Protein AF-A0A534KAL9-F1 (afdb_monomer)

Mean predicted aligned error: 9.05 Å

Solvent-accessible surface area (backbone atoms only — not comparable to full-atom values): 4636 Å² total; per-residue (Å²): 110,70,50,35,54,52,9,49,50,30,28,51,51,13,51,50,51,49,55,50,43,72,71,71,56,80,57,100,61,42,66,61,52,47,52,52,18,54,51,27,33,52,54,7,54,51,31,36,52,51,38,53,51,54,56,60,46,73,73,65,76,72,58,71,72,62,49,56,52,51,50,52,51,49,50,52,52,49,48,46,52,60,73,72,76,106

pLDDT: mean 76.2, std 9.63, range [52.22, 90.31]

Nearest PDB structures (foldseek):
  5lbm-assembly1_D  TM=5.796E-01  e=8.881E+00  Escherichia coli O157:H7
  6tz4-assembly1_JB  TM=4.323E-01  e=9.915E+00  Homo sapiens

Structure (mmCIF, N/CA/C/O backbone):
data_AF-A0A534KAL9-F1
#
_entry.id   AF-A0A534KAL9-F1
#
loop_
_atom_site.group_PDB
_atom_site.id
_atom_site.type_symbol
_atom_site.label_atom_id
_atom_site.label_alt_id
_atom_site.label_comp_id
_atom_site.label_asym_id
_atom_site.label_entity_id
_atom_site.label_seq_id
_atom_site.pdbx_PDB_ins_code
_atom_site.Cartn_x
_atom_site.Cartn_y
_atom_site.Cartn_z
_atom_site.occupancy
_atom_site.B_iso_or_equiv
_atom_site.auth_seq_id
_atom_site.auth_comp_id
_atom_site.auth_asym_id
_atom_site.auth_atom_id
_atom_site.pdbx_PDB_model_num
ATOM 1 N N . MET A 1 1 ? -14.450 -2.704 2.825 1.00 67.31 1 MET A N 1
ATOM 2 C CA . MET A 1 1 ? -13.934 -3.605 1.769 1.00 67.31 1 MET A CA 1
ATOM 3 C C . MET A 1 1 ? -13.495 -2.846 0.519 1.00 67.31 1 MET A C 1
ATOM 5 O O . MET A 1 1 ? -12.361 -3.030 0.105 1.00 67.31 1 MET A O 1
ATOM 9 N N . THR A 1 2 ? -14.303 -1.931 -0.028 1.00 81.06 2 THR A N 1
ATOM 10 C CA . THR A 1 2 ? -13.978 -1.171 -1.257 1.00 81.06 2 THR A CA 1
ATOM 11 C C . THR A 1 2 ? -12.654 -0.393 -1.191 1.00 81.06 2 THR A C 1
ATOM 13 O O . THR A 1 2 ? -11.870 -0.450 -2.131 1.00 81.06 2 THR A O 1
ATOM 16 N N . LEU A 1 3 ? -12.355 0.260 -0.059 1.00 77.56 3 LEU A N 1
ATOM 17 C CA . LEU A 1 3 ? -11.092 0.993 0.150 1.00 77.56 3 LEU A CA 1
ATOM 18 C C . LEU A 1 3 ? -9.858 0.078 0.138 1.00 77.56 3 LEU A C 1
ATOM 20 O O . LEU A 1 3 ? -8.840 0.427 -0.448 1.00 77.56 3 LEU A O 1
ATOM 24 N N . LEU A 1 4 ? -9.968 -1.105 0.752 1.00 78.69 4 LEU A N 1
ATOM 25 C CA . LEU A 1 4 ? -8.890 -2.094 0.791 1.00 78.69 4 LEU A CA 1
ATOM 26 C C . LEU A 1 4 ? -8.586 -2.605 -0.622 1.00 78.69 4 LEU A C 1
ATOM 28 O O . LEU A 1 4 ? -7.435 -2.613 -1.040 1.00 78.69 4 LEU A O 1
ATOM 32 N N . VAL A 1 5 ? -9.626 -2.986 -1.371 1.00 86.25 5 VAL A N 1
ATOM 33 C CA . VAL A 1 5 ? -9.494 -3.486 -2.748 1.00 86.25 5 VAL A CA 1
ATOM 34 C C . VAL A 1 5 ? -8.878 -2.421 -3.655 1.00 86.25 5 VAL A C 1
ATOM 36 O O . VAL A 1 5 ? -7.951 -2.720 -4.403 1.00 86.25 5 VAL A O 1
ATOM 39 N N . PHE A 1 6 ? -9.332 -1.170 -3.546 1.00 86.38 6 PHE A N 1
ATOM 40 C CA . PHE A 1 6 ? -8.759 -0.053 -4.296 1.00 86.38 6 PHE A CA 1
ATOM 41 C C . PHE A 1 6 ? -7.279 0.176 -3.954 1.00 86.38 6 PHE A C 1
ATOM 43 O O . PHE A 1 6 ? -6.445 0.282 -4.854 1.00 86.38 6 PHE A O 1
ATOM 50 N N . GLY A 1 7 ? -6.936 0.189 -2.662 1.00 82.56 7 GLY A N 1
ATOM 51 C CA . GLY A 1 7 ? -5.556 0.357 -2.213 1.00 82.56 7 GLY A CA 1
ATOM 52 C C . GLY A 1 7 ? -4.631 -0.753 -2.717 1.00 82.56 7 GLY A C 1
ATOM 53 O O . GLY A 1 7 ? -3.548 -0.472 -3.229 1.00 82.56 7 GLY A O 1
ATOM 54 N N . LEU A 1 8 ? -5.086 -2.007 -2.651 1.00 86.94 8 LEU A N 1
ATOM 55 C CA . LEU A 1 8 ? -4.341 -3.170 -3.138 1.00 86.94 8 LEU A CA 1
ATOM 56 C C . LEU A 1 8 ? -4.148 -3.147 -4.658 1.00 86.94 8 LEU A C 1
ATOM 58 O O . LEU A 1 8 ? -3.046 -3.418 -5.129 1.00 86.94 8 LEU A O 1
ATOM 62 N N . LEU A 1 9 ? -5.180 -2.785 -5.426 1.00 90.31 9 LEU A N 1
ATOM 63 C CA . LEU A 1 9 ? -5.080 -2.660 -6.884 1.00 90.31 9 LEU A CA 1
ATOM 64 C C . LEU A 1 9 ? -4.101 -1.554 -7.291 1.00 90.31 9 LEU A C 1
ATOM 66 O O . LEU A 1 9 ? -3.281 -1.762 -8.186 1.00 90.31 9 LEU A O 1
ATOM 70 N N . SER A 1 10 ? -4.146 -0.404 -6.617 1.00 88.19 10 SER A N 1
ATOM 71 C CA . SER A 1 10 ? -3.213 0.702 -6.860 1.00 88.19 10 SER A CA 1
ATOM 72 C C . SER A 1 10 ? -1.765 0.291 -6.566 1.00 88.19 10 SER A C 1
ATOM 74 O O . SER A 1 10 ? -0.875 0.522 -7.386 1.00 88.19 10 SER A O 1
ATOM 76 N N . LEU A 1 11 ? -1.534 -0.391 -5.437 1.00 85.00 11 LEU A N 1
ATOM 77 C CA . LEU A 1 11 ? -0.223 -0.936 -5.070 1.00 85.00 11 LEU A CA 1
ATOM 78 C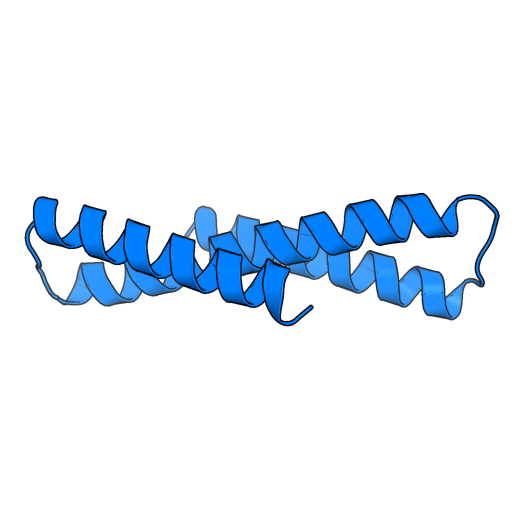 C . LEU A 1 11 ? 0.283 -1.944 -6.102 1.00 85.00 11 LEU A C 1
ATOM 80 O O . LEU A 1 11 ? 1.405 -1.808 -6.588 1.00 85.00 11 LEU A O 1
ATOM 84 N N . LEU A 1 12 ? -0.550 -2.923 -6.461 1.00 90.19 12 LEU A N 1
ATOM 85 C CA . LEU A 1 12 ? -0.198 -3.960 -7.425 1.00 90.19 12 LEU A CA 1
ATOM 86 C C . LEU A 1 12 ? 0.166 -3.349 -8.779 1.00 90.19 12 LEU A C 1
ATOM 88 O O . LEU A 1 12 ? 1.196 -3.693 -9.350 1.00 90.19 12 LEU A O 1
ATOM 92 N N . THR A 1 13 ? -0.638 -2.401 -9.259 1.00 90.19 13 THR A N 1
ATOM 93 C CA . THR A 1 13 ? -0.405 -1.732 -10.545 1.00 90.19 13 THR A CA 1
ATOM 94 C C . THR A 1 13 ? 0.921 -0.972 -10.544 1.00 90.19 13 THR A C 1
ATOM 96 O O . THR A 1 13 ? 1.703 -1.106 -11.484 1.00 90.19 13 THR A O 1
ATOM 99 N N . GLY A 1 14 ? 1.217 -0.214 -9.483 1.00 84.75 14 GLY A N 1
ATOM 100 C CA . GLY A 1 14 ? 2.480 0.517 -9.380 1.00 84.75 14 GLY A CA 1
ATOM 101 C C . GLY A 1 14 ? 3.703 -0.402 -9.259 1.00 84.75 14 GLY A C 1
ATOM 102 O O . GLY A 1 14 ? 4.716 -0.166 -9.915 1.00 84.75 14 GLY A O 1
ATOM 103 N N . VAL A 1 15 ? 3.613 -1.489 -8.486 1.00 87.25 15 VAL A N 1
ATOM 104 C CA . VAL A 1 15 ? 4.708 -2.471 -8.373 1.00 87.25 15 VAL A CA 1
ATOM 105 C C . VAL A 1 15 ? 4.960 -3.160 -9.714 1.00 87.25 15 VAL A C 1
ATOM 107 O O . VAL A 1 15 ? 6.099 -3.191 -10.177 1.00 87.25 15 VAL A O 1
ATOM 110 N N . VAL A 1 16 ? 3.906 -3.639 -10.380 1.00 89.06 16 VAL A N 1
ATOM 111 C CA . VAL A 1 16 ? 4.013 -4.286 -11.697 1.00 89.06 16 VAL A CA 1
ATOM 112 C C . VAL A 1 16 ? 4.602 -3.327 -12.735 1.00 89.06 16 VAL A C 1
ATOM 114 O O . VAL A 1 16 ? 5.472 -3.727 -13.506 1.00 89.06 16 VAL A O 1
ATOM 117 N N . ALA A 1 17 ? 4.204 -2.053 -12.740 1.00 85.69 17 ALA A N 1
ATOM 118 C CA . ALA A 1 17 ? 4.757 -1.055 -13.657 1.00 85.69 17 ALA A CA 1
ATOM 119 C C . ALA A 1 17 ? 6.282 -0.878 -13.496 1.00 85.69 17 ALA A C 1
ATOM 121 O O . ALA A 1 17 ? 7.005 -0.846 -14.489 1.00 85.69 17 ALA A O 1
ATOM 122 N N . ILE A 1 18 ? 6.801 -0.834 -12.264 1.00 86.19 18 ILE A N 1
ATOM 123 C CA . ILE A 1 18 ? 8.254 -0.738 -12.022 1.00 86.19 18 ILE A CA 1
ATOM 124 C C . ILE A 1 18 ? 8.963 -2.045 -12.396 1.00 86.19 18 ILE A C 1
ATOM 126 O O . ILE A 1 18 ? 10.016 -2.020 -13.035 1.00 86.19 18 ILE A O 1
ATOM 130 N N . SER A 1 19 ? 8.391 -3.196 -12.034 1.00 85.00 19 SER A N 1
ATOM 131 C CA . SER A 1 19 ? 8.982 -4.502 -12.345 1.00 85.00 19 SER A CA 1
ATOM 132 C C . SER A 1 19 ? 9.051 -4.769 -13.850 1.00 85.00 19 SER A C 1
ATOM 134 O O . SER A 1 19 ? 10.047 -5.295 -14.336 1.00 85.00 19 SER A O 1
ATOM 136 N N . THR A 1 20 ? 8.024 -4.377 -14.606 1.00 84.75 20 THR A N 1
ATOM 137 C CA . THR A 1 20 ? 8.002 -4.525 -16.071 1.00 84.75 20 THR A CA 1
ATOM 138 C C . THR A 1 20 ? 9.041 -3.635 -16.748 1.00 84.75 20 THR A C 1
ATOM 140 O O . THR A 1 20 ? 9.747 -4.107 -17.635 1.00 84.75 20 THR A O 1
ATOM 143 N N . LEU A 1 21 ? 9.215 -2.395 -16.283 1.00 84.75 21 LEU A N 1
ATOM 144 C CA . LEU A 1 21 ? 10.291 -1.501 -16.728 1.00 84.75 21 LEU A CA 1
ATOM 145 C C . LEU A 1 21 ? 11.688 -2.081 -16.498 1.00 84.75 21 LEU A C 1
ATOM 147 O O . LEU A 1 21 ? 12.549 -1.971 -17.370 1.00 84.75 21 LEU A O 1
ATOM 151 N N . ALA A 1 22 ? 11.911 -2.697 -15.335 1.00 79.69 22 ALA A N 1
ATOM 152 C CA . ALA A 1 22 ? 13.194 -3.306 -14.996 1.00 79.69 22 ALA A CA 1
ATOM 153 C C . ALA A 1 22 ? 13.568 -4.454 -15.952 1.00 79.69 22 ALA A C 1
ATOM 155 O O . ALA A 1 22 ? 14.749 -4.666 -16.216 1.00 79.69 22 ALA A O 1
ATOM 156 N N . VAL A 1 23 ? 12.572 -5.166 -16.492 1.00 82.00 23 VAL A N 1
ATOM 157 C CA . VAL A 1 23 ? 12.765 -6.294 -17.418 1.00 82.00 23 VAL A CA 1
ATOM 158 C C . VAL A 1 23 ? 12.802 -5.847 -18.883 1.00 82.00 23 VAL A C 1
ATOM 160 O O . VAL A 1 23 ? 13.602 -6.363 -19.657 1.00 82.00 23 VAL A O 1
ATOM 163 N N . ALA A 1 24 ? 11.955 -4.895 -19.279 1.00 81.00 24 ALA A N 1
ATOM 164 C CA . ALA A 1 24 ? 11.815 -4.465 -20.672 1.00 81.00 24 ALA A CA 1
ATOM 165 C C . ALA A 1 24 ? 12.956 -3.551 -21.163 1.00 81.00 24 ALA A C 1
ATOM 167 O O . ALA A 1 24 ? 13.111 -3.366 -22.369 1.00 81.00 24 ALA A O 1
ATOM 168 N N . GLY A 1 25 ? 13.759 -2.996 -20.248 1.00 66.00 25 GLY A N 1
ATOM 169 C CA . GLY A 1 25 ? 14.791 -2.011 -20.565 1.00 66.00 25 GLY A CA 1
ATOM 170 C C . GLY A 1 25 ? 14.208 -0.603 -20.740 1.00 66.00 25 GLY A C 1
ATOM 171 O O . GLY A 1 25 ? 13.145 -0.400 -21.327 1.00 66.00 25 GLY A O 1
ATOM 172 N N . GLY A 1 26 ? 14.893 0.398 -20.181 1.00 68.56 26 GLY A N 1
ATOM 173 C CA . GLY A 1 26 ? 14.403 1.778 -20.131 1.00 68.56 26 GLY A CA 1
ATOM 174 C C . GLY A 1 26 ? 14.504 2.507 -21.475 1.00 68.56 26 GLY A C 1
ATOM 175 O O . GLY A 1 26 ? 15.600 2.846 -21.911 1.00 68.56 26 GLY A O 1
ATOM 176 N N . GLY A 1 27 ? 13.360 2.794 -22.103 1.00 72.38 27 GLY A N 1
ATOM 177 C CA . GLY A 1 27 ? 13.236 3.737 -23.225 1.00 72.38 27 GLY A CA 1
ATOM 178 C C . GLY A 1 27 ? 12.862 5.157 -22.773 1.00 72.38 27 GLY A C 1
ATOM 179 O O . GLY A 1 27 ? 12.661 5.407 -21.587 1.00 72.38 27 GLY A O 1
ATOM 180 N N . GLY A 1 28 ? 12.696 6.095 -23.716 1.00 70.31 28 GLY A N 1
ATOM 181 C CA . GLY A 1 28 ? 12.454 7.525 -23.429 1.00 70.31 28 GLY A CA 1
ATOM 182 C C . GLY A 1 28 ? 11.226 7.860 -22.559 1.00 70.31 28 GLY A C 1
ATOM 183 O O . GLY A 1 28 ? 11.153 8.958 -22.019 1.00 70.31 28 GLY A O 1
ATOM 184 N N . GLY A 1 29 ? 10.288 6.922 -22.376 1.00 75.50 29 GLY A N 1
ATOM 185 C CA . GLY A 1 29 ? 9.134 7.049 -21.471 1.00 75.50 29 GLY A CA 1
ATOM 186 C C . GLY A 1 29 ? 9.323 6.434 -20.076 1.00 75.50 29 GLY A C 1
ATOM 187 O O . GLY A 1 29 ? 8.388 6.428 -19.282 1.00 75.50 29 GLY A O 1
ATOM 188 N 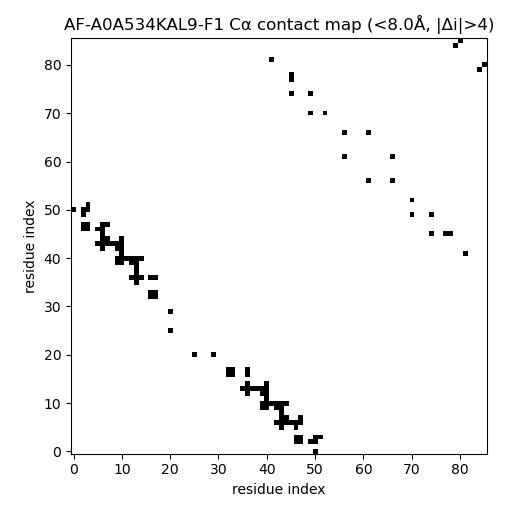N . ALA A 1 30 ? 10.498 5.891 -19.750 1.00 80.69 30 ALA A N 1
ATOM 189 C CA . ALA A 1 30 ? 10.715 5.184 -18.487 1.00 80.69 30 ALA A CA 1
ATOM 190 C C . ALA A 1 30 ? 10.507 6.080 -17.255 1.00 80.69 30 ALA A C 1
ATOM 192 O O . ALA A 1 30 ? 9.926 5.649 -16.263 1.00 80.69 30 ALA A O 1
ATOM 193 N N . THR A 1 31 ? 10.917 7.345 -17.324 1.00 82.38 31 THR A N 1
ATOM 194 C CA . THR A 1 31 ? 10.808 8.299 -16.211 1.00 82.38 31 THR A CA 1
ATOM 195 C C . THR A 1 31 ? 9.359 8.639 -15.859 1.00 82.38 31 THR A C 1
ATOM 197 O O . THR A 1 31 ? 9.019 8.696 -14.678 1.00 82.38 31 THR A O 1
ATOM 200 N N . SER A 1 32 ? 8.482 8.814 -16.851 1.00 83.62 32 SER A N 1
ATOM 201 C CA . SER A 1 32 ? 7.063 9.108 -16.615 1.00 83.62 32 SER A CA 1
ATOM 202 C C . SER A 1 32 ? 6.314 7.901 -16.053 1.00 83.62 32 SER A C 1
ATOM 204 O O . SER A 1 32 ? 5.480 8.062 -15.161 1.00 83.62 32 SER A O 1
ATOM 206 N N . ILE A 1 33 ? 6.652 6.690 -16.501 1.00 85.44 33 ILE A N 1
ATOM 207 C CA . ILE A 1 33 ? 6.083 5.452 -15.957 1.00 85.44 33 ILE A CA 1
ATOM 208 C C . ILE A 1 33 ? 6.545 5.246 -14.508 1.00 85.44 33 ILE A C 1
ATOM 210 O O . ILE A 1 33 ? 5.721 4.922 -13.655 1.00 85.44 33 ILE A O 1
ATOM 214 N N . ILE A 1 34 ? 7.823 5.498 -14.197 1.00 86.50 34 ILE A N 1
ATOM 215 C CA . ILE A 1 34 ? 8.336 5.436 -12.818 1.00 86.50 34 ILE A CA 1
ATOM 216 C C . ILE A 1 34 ? 7.590 6.433 -11.925 1.00 86.50 34 ILE A C 1
ATOM 218 O O . ILE A 1 34 ? 7.133 6.047 -10.853 1.00 86.50 34 ILE A O 1
ATOM 222 N N . MET A 1 35 ? 7.405 7.679 -12.371 1.00 87.19 35 MET A N 1
ATOM 223 C CA . MET A 1 35 ? 6.652 8.697 -11.626 1.00 87.19 35 MET A CA 1
ATOM 224 C C . MET A 1 35 ? 5.190 8.294 -11.385 1.00 87.19 35 MET A C 1
ATOM 226 O O . MET A 1 35 ? 4.676 8.428 -10.276 1.00 87.19 35 MET A O 1
ATOM 230 N N . ALA A 1 36 ? 4.502 7.769 -12.399 1.00 86.38 36 ALA A N 1
ATOM 231 C CA . ALA A 1 36 ? 3.128 7.300 -12.233 1.00 86.38 36 ALA A CA 1
ATOM 232 C C . ALA A 1 36 ? 3.053 6.110 -11.261 1.00 86.38 36 ALA A C 1
ATOM 234 O O . ALA A 1 36 ? 2.176 6.044 -10.398 1.00 86.38 36 ALA A O 1
ATOM 235 N N . ALA A 1 37 ? 4.004 5.183 -11.365 1.00 87.12 37 ALA A N 1
ATOM 236 C CA . ALA A 1 37 ? 4.064 3.999 -10.527 1.00 87.12 37 ALA A CA 1
ATOM 237 C C . ALA A 1 37 ? 4.385 4.320 -9.060 1.00 87.12 37 ALA A C 1
ATOM 239 O O . ALA A 1 37 ? 3.797 3.726 -8.153 1.00 87.12 37 ALA A O 1
ATOM 240 N N . THR A 1 38 ? 5.275 5.279 -8.796 1.00 86.19 38 THR A N 1
ATOM 241 C CA . THR A 1 38 ? 5.587 5.717 -7.429 1.00 86.19 38 THR A CA 1
ATOM 242 C C . THR A 1 38 ? 4.376 6.367 -6.762 1.00 86.19 38 THR A C 1
ATOM 244 O O . THR A 1 38 ? 4.098 6.045 -5.600 1.00 86.19 38 THR A O 1
ATOM 247 N N . VAL A 1 39 ? 3.620 7.184 -7.504 1.00 87.06 39 VAL A N 1
ATOM 248 C CA . VAL A 1 39 ? 2.346 7.774 -7.061 1.00 87.06 39 VAL A CA 1
ATOM 249 C C . VAL A 1 39 ? 1.310 6.689 -6.762 1.00 87.06 39 VAL A C 1
ATOM 251 O O . VAL A 1 39 ? 0.718 6.700 -5.684 1.00 87.06 39 VAL A O 1
ATOM 254 N N . LEU A 1 40 ? 1.136 5.709 -7.653 1.00 86.94 40 LEU A N 1
ATOM 255 C CA . LEU A 1 40 ? 0.211 4.585 -7.449 1.00 86.94 40 LEU A CA 1
ATOM 256 C C . LEU A 1 40 ? 0.553 3.755 -6.203 1.00 86.94 40 LEU A C 1
ATOM 258 O O . LEU A 1 40 ? -0.348 3.377 -5.451 1.00 86.94 40 LEU A O 1
ATOM 262 N N . ILE A 1 41 ? 1.840 3.515 -5.940 1.00 85.56 41 ILE A N 1
ATOM 263 C CA . ILE A 1 41 ? 2.298 2.840 -4.716 1.00 85.56 41 ILE A CA 1
ATOM 264 C C . ILE A 1 41 ? 1.960 3.677 -3.476 1.00 85.56 41 ILE A C 1
ATOM 266 O O . ILE A 1 41 ? 1.473 3.128 -2.489 1.00 85.56 41 ILE A O 1
ATOM 270 N N . GLY A 1 42 ? 2.176 4.996 -3.526 1.00 82.19 42 GLY A N 1
ATOM 271 C CA . GLY A 1 42 ? 1.856 5.899 -2.416 1.00 82.19 42 GLY A CA 1
ATOM 272 C C . GLY A 1 42 ? 0.359 5.936 -2.101 1.00 82.19 42 GLY A C 1
ATOM 273 O O . GLY A 1 42 ? -0.043 5.746 -0.953 1.00 82.19 42 GLY A O 1
ATOM 274 N N . ILE A 1 43 ? -0.473 6.092 -3.134 1.00 86.25 43 ILE A N 1
ATOM 275 C CA . ILE A 1 43 ? -1.938 6.050 -3.023 1.00 86.25 43 ILE A CA 1
ATOM 276 C C . ILE A 1 43 ? -2.393 4.693 -2.472 1.00 86.25 43 ILE A C 1
ATOM 278 O O . ILE A 1 43 ? -3.203 4.635 -1.545 1.00 86.25 43 ILE A O 1
ATOM 282 N N . GLY A 1 44 ? -1.851 3.596 -3.001 1.00 82.88 44 GLY A N 1
ATOM 283 C CA . GLY A 1 44 ? -2.208 2.253 -2.562 1.00 82.88 44 GLY A CA 1
ATOM 284 C C . GLY A 1 44 ? -1.868 2.002 -1.093 1.00 82.88 44 GLY A C 1
ATOM 285 O O . GLY A 1 44 ? -2.727 1.554 -0.331 1.00 82.88 44 GLY A O 1
ATOM 286 N N . GLY A 1 45 ? -0.654 2.369 -0.672 1.00 81.06 45 GLY A N 1
ATOM 287 C CA . GLY A 1 45 ? -0.218 2.269 0.723 1.00 81.06 45 GLY A CA 1
ATOM 288 C C . GLY A 1 45 ? -1.100 3.082 1.670 1.00 81.06 45 GLY A C 1
ATOM 289 O O . GLY A 1 45 ? -1.502 2.585 2.725 1.00 81.06 45 GLY A O 1
ATOM 290 N N . PHE A 1 46 ? -1.486 4.292 1.261 1.00 82.19 46 PHE A N 1
ATOM 291 C CA . PHE A 1 46 ? -2.411 5.127 2.020 1.00 82.19 46 PHE A CA 1
ATOM 292 C C . PHE A 1 46 ? -3.770 4.441 2.241 1.00 82.19 46 PHE A C 1
ATOM 294 O O . PHE A 1 46 ? -4.210 4.286 3.383 1.00 82.19 46 PHE A O 1
ATOM 301 N N . PHE A 1 47 ? -4.418 3.977 1.171 1.00 81.56 47 PHE A N 1
ATOM 302 C CA . PHE A 1 47 ? -5.752 3.377 1.265 1.00 81.56 47 PHE A CA 1
ATOM 303 C C . PHE A 1 47 ? -5.767 2.034 2.003 1.00 81.56 47 PHE A C 1
ATOM 305 O O . PHE A 1 47 ? -6.723 1.758 2.731 1.00 81.56 47 PHE A O 1
ATOM 312 N N . VAL A 1 48 ? -4.714 1.219 1.871 1.00 81.25 48 VAL A N 1
ATOM 313 C CA . VAL A 1 48 ? -4.568 -0.017 2.657 1.00 81.25 48 VAL A CA 1
ATOM 314 C C . VAL A 1 48 ? -4.453 0.307 4.143 1.00 81.25 48 VAL A C 1
ATOM 316 O O . VAL A 1 48 ? -5.182 -0.270 4.950 1.00 81.25 48 VAL A O 1
ATOM 319 N N . THR A 1 49 ? -3.600 1.268 4.507 1.00 80.00 49 THR A N 1
ATOM 320 C CA . THR A 1 49 ? -3.417 1.658 5.911 1.00 80.00 49 THR A CA 1
ATOM 321 C C . THR A 1 49 ? -4.716 2.208 6.502 1.00 80.00 49 THR A C 1
ATOM 323 O O . THR A 1 49 ? -5.126 1.802 7.589 1.00 80.00 49 THR A O 1
ATOM 326 N N . LEU A 1 50 ? -5.418 3.063 5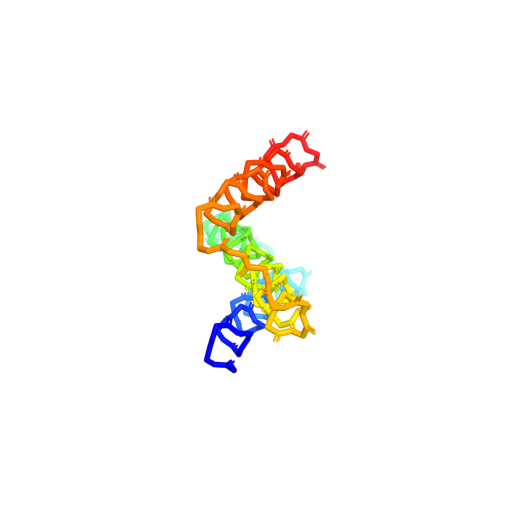.752 1.00 80.44 50 LEU A N 1
ATOM 327 C CA . LEU A 1 50 ? -6.724 3.590 6.136 1.00 80.44 50 LEU A CA 1
ATOM 328 C C . LEU A 1 50 ? -7.743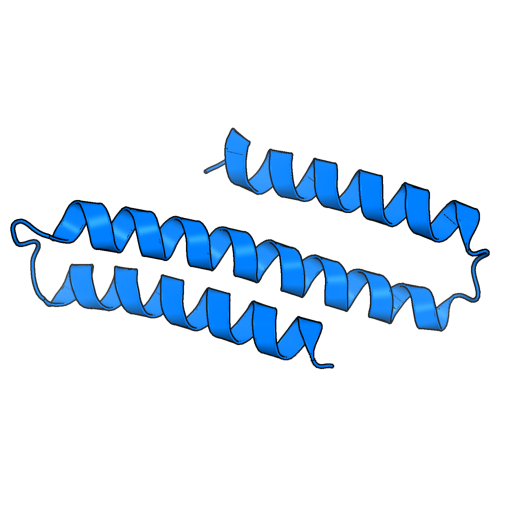 2.459 6.356 1.00 80.44 50 LEU A C 1
ATOM 330 O O . LEU A 1 50 ? -8.423 2.429 7.378 1.00 80.44 50 LEU A O 1
ATOM 334 N N . ALA A 1 51 ? -7.834 1.501 5.432 1.00 79.62 51 ALA A N 1
ATOM 335 C CA . ALA A 1 51 ? -8.781 0.396 5.534 1.00 79.62 51 ALA A CA 1
ATOM 336 C C . ALA A 1 51 ? -8.511 -0.515 6.745 1.00 79.62 51 ALA A C 1
ATOM 3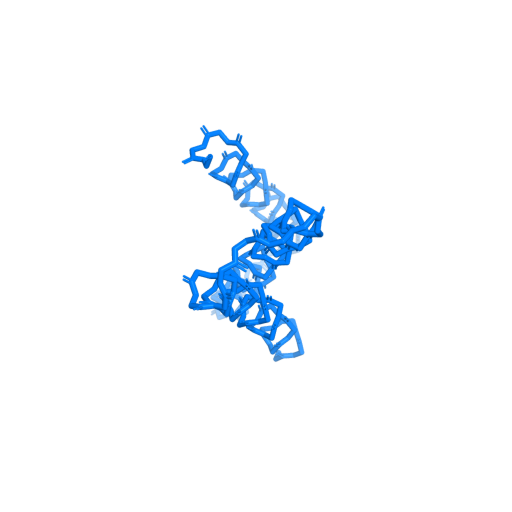38 O O . ALA A 1 51 ? -9.461 -0.915 7.421 1.00 79.62 51 ALA A O 1
ATOM 339 N N . LEU A 1 52 ? -7.241 -0.816 7.039 1.00 78.75 52 LEU A N 1
ATOM 340 C CA . LEU A 1 52 ? -6.844 -1.597 8.216 1.00 78.75 52 LEU A CA 1
ATOM 341 C C . LEU A 1 52 ? -7.156 -0.853 9.515 1.00 78.75 52 LEU A C 1
ATOM 343 O O . LEU A 1 52 ? -7.668 -1.450 10.460 1.00 78.75 52 LEU A O 1
ATOM 347 N N . PHE A 1 53 ? -6.910 0.456 9.535 1.00 75.44 53 PHE A N 1
ATOM 348 C CA . PHE A 1 53 ? -7.232 1.303 10.673 1.00 75.44 53 PHE A CA 1
ATOM 349 C C . PHE A 1 53 ? -8.742 1.337 10.930 1.00 75.44 53 PHE A C 1
ATOM 351 O O . PHE A 1 53 ? -9.187 1.006 12.022 1.00 75.44 53 PHE A O 1
ATOM 358 N N . LEU A 1 54 ? -9.559 1.626 9.914 1.00 74.31 54 LEU A N 1
ATOM 359 C CA . LEU A 1 54 ? -11.019 1.577 10.053 1.00 74.31 54 LEU A CA 1
ATOM 360 C C . LEU A 1 54 ? -11.523 0.192 10.494 1.00 74.31 54 LEU A C 1
ATOM 362 O O . LEU A 1 54 ? -12.444 0.117 11.305 1.00 74.31 54 LEU A O 1
ATOM 366 N N . GLY A 1 55 ? -10.917 -0.894 10.003 1.00 72.56 55 GLY A N 1
ATOM 367 C CA . GLY A 1 55 ? -11.256 -2.260 10.410 1.00 72.56 55 GLY A CA 1
ATOM 368 C C . GLY A 1 55 ? -10.951 -2.551 11.882 1.00 72.56 55 GLY A C 1
ATOM 369 O O . GLY A 1 55 ? -11.806 -3.090 12.582 1.00 72.56 55 GLY A O 1
ATOM 370 N N . ALA A 1 56 ? -9.772 -2.154 12.370 1.00 68.81 56 ALA A N 1
ATOM 371 C CA . ALA A 1 56 ? -9.394 -2.310 13.776 1.00 68.81 56 ALA A CA 1
ATOM 372 C C . ALA A 1 56 ? -10.280 -1.470 14.715 1.00 68.81 56 ALA A C 1
ATOM 374 O O . ALA A 1 56 ? -10.577 -1.896 15.826 1.00 68.81 56 ALA A O 1
ATOM 375 N N . TYR A 1 57 ? -10.738 -0.304 14.252 1.00 62.38 57 TYR A N 1
ATOM 376 C CA . TYR A 1 57 ? -11.549 0.620 15.049 1.00 62.38 57 TYR A CA 1
ATOM 377 C C . TYR A 1 57 ? -13.039 0.289 15.083 1.00 62.38 57 TYR A C 1
ATOM 379 O O . TYR A 1 57 ? -13.696 0.516 16.098 1.00 62.38 57 TYR A O 1
ATOM 387 N N . ALA A 1 58 ? -13.584 -0.289 14.010 1.00 63.62 58 ALA A N 1
ATOM 388 C CA . ALA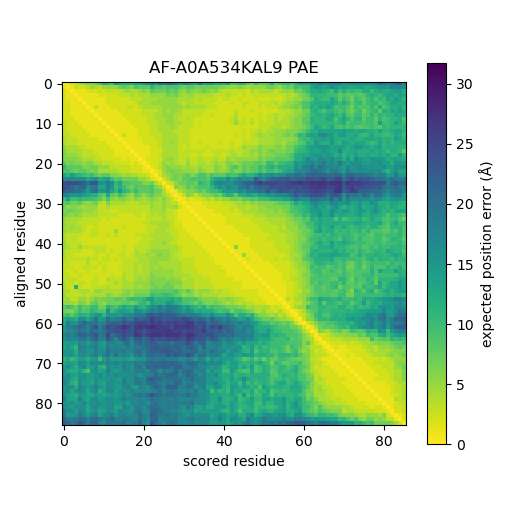 A 1 58 ? -14.944 -0.825 14.031 1.00 63.62 58 ALA A CA 1
ATOM 389 C C . ALA A 1 58 ? -15.123 -1.896 15.127 1.00 63.62 58 ALA A C 1
ATOM 391 O O . ALA A 1 58 ? -16.238 -2.113 15.593 1.00 63.62 58 ALA A O 1
ATOM 392 N N . ALA A 1 59 ? -14.029 -2.528 15.568 1.00 61.47 59 ALA A N 1
ATOM 393 C CA . ALA A 1 59 ? -14.031 -3.500 16.653 1.00 61.47 59 ALA A CA 1
ATOM 394 C C . ALA A 1 59 ? -13.973 -2.882 18.069 1.00 61.47 59 ALA A C 1
ATOM 396 O O . ALA A 1 59 ? -14.310 -3.579 19.023 1.00 61.47 59 ALA A O 1
ATOM 397 N N . THR A 1 60 ? -13.570 -1.613 18.239 1.00 65.56 60 THR A N 1
ATOM 398 C CA . THR A 1 60 ? -13.344 -0.991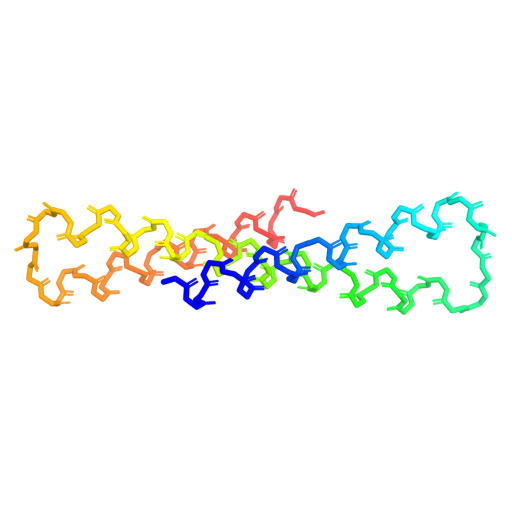 19.566 1.00 65.56 60 THR A CA 1
ATOM 399 C C . THR A 1 60 ? -14.461 -0.069 20.064 1.00 65.56 60 THR A C 1
ATOM 401 O O . THR A 1 60 ? -14.436 0.307 21.231 1.00 65.56 60 THR A O 1
ATOM 404 N N . GLY A 1 61 ? -15.461 0.276 19.245 1.00 64.81 61 GLY A N 1
ATOM 405 C CA . GLY A 1 61 ? -16.631 1.053 19.698 1.00 64.81 61 GLY A CA 1
ATOM 406 C C . GLY A 1 61 ? -16.343 2.509 20.112 1.00 64.81 61 GLY A C 1
ATOM 407 O O . GLY A 1 61 ? -17.127 3.098 20.852 1.00 64.81 61 GLY A O 1
ATOM 408 N N . ASP A 1 62 ? -15.230 3.089 19.652 1.00 64.62 62 ASP A N 1
ATOM 409 C CA . ASP A 1 62 ? -14.797 4.453 19.994 1.00 64.62 62 ASP A CA 1
ATOM 410 C C . ASP A 1 62 ? -15.731 5.561 19.450 1.00 64.62 62 ASP A C 1
ATOM 412 O O . ASP A 1 62 ? -16.423 5.401 18.442 1.00 64.62 62 ASP A O 1
ATOM 416 N N . SER A 1 63 ? -15.707 6.737 20.094 1.00 65.94 63 SER A N 1
ATOM 417 C CA . SER A 1 63 ? -16.500 7.915 19.703 1.00 65.94 63 SER A CA 1
ATOM 418 C C . SER A 1 63 ? -15.966 8.629 18.446 1.00 65.94 63 SER A C 1
ATOM 420 O O . SER A 1 63 ? -14.756 8.808 18.283 1.00 65.94 63 SER A O 1
ATOM 422 N N . TRP A 1 64 ? -16.884 9.118 17.592 1.00 62.78 64 TRP A N 1
ATOM 423 C CA . TRP A 1 64 ? -16.613 9.718 16.267 1.00 62.78 64 TRP A CA 1
ATOM 424 C C . TRP A 1 64 ? -15.497 10.775 16.269 1.00 62.78 64 TRP A C 1
ATOM 426 O O . TRP A 1 64 ? -14.644 10.801 15.381 1.00 62.78 64 TRP A O 1
ATOM 436 N N . THR A 1 65 ? -15.476 11.672 17.254 1.00 65.25 65 THR A N 1
ATOM 437 C CA . THR A 1 65 ? -14.509 12.779 17.320 1.00 65.25 65 THR A CA 1
ATOM 438 C C . THR A 1 65 ? -13.080 12.272 17.501 1.00 65.25 65 THR A C 1
ATOM 440 O O . THR A 1 65 ? -12.153 12.754 16.851 1.00 65.25 65 THR A O 1
ATOM 443 N N . THR A 1 66 ? -12.902 11.253 18.339 1.00 67.44 66 THR A N 1
ATOM 444 C CA . THR A 1 66 ? -11.610 10.601 18.583 1.00 67.44 66 THR A CA 1
ATOM 445 C C . THR A 1 66 ? -11.146 9.842 17.337 1.00 67.44 66 THR A C 1
ATOM 447 O O . THR A 1 66 ? -9.955 9.825 17.022 1.00 67.44 66 THR A O 1
ATOM 450 N N . THR A 1 67 ? -12.091 9.281 16.574 1.00 64.06 67 THR A N 1
ATOM 451 C CA . THR A 1 67 ? -11.837 8.603 15.296 1.00 64.06 67 THR A CA 1
ATOM 452 C C . THR A 1 67 ? -11.226 9.544 14.260 1.00 64.06 67 THR A C 1
ATOM 454 O O . THR A 1 67 ? -10.198 9.217 13.669 1.00 64.06 67 TH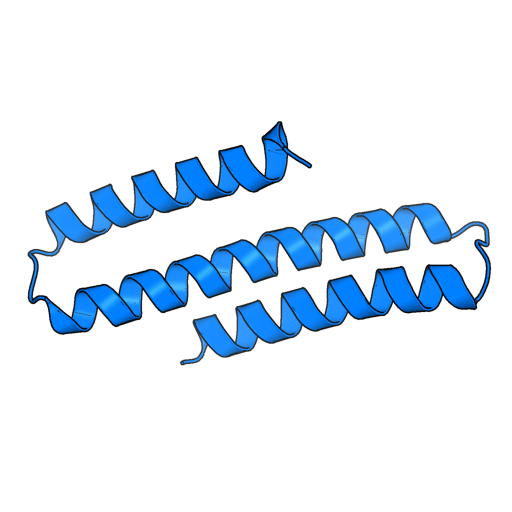R A O 1
ATOM 457 N N . VAL A 1 68 ? -11.814 10.729 14.062 1.00 66.38 68 VAL A N 1
ATOM 458 C CA . VAL A 1 68 ? -11.332 11.707 13.068 1.00 66.38 68 VAL A CA 1
ATOM 459 C C . VAL A 1 68 ? -9.900 12.149 13.377 1.00 66.38 68 VAL A C 1
ATOM 461 O O . VAL A 1 68 ? -9.059 12.185 12.479 1.00 66.38 68 VAL A O 1
ATOM 464 N N . TRP A 1 69 ? -9.592 12.411 14.649 1.00 71.94 69 TRP A N 1
ATOM 465 C CA . TRP A 1 69 ? -8.250 12.818 15.071 1.00 71.94 69 TRP A CA 1
ATOM 466 C C . TRP A 1 69 ? -7.199 11.732 14.860 1.00 71.94 69 TRP A C 1
ATOM 468 O O . TRP A 1 69 ? -6.110 12.021 14.361 1.00 71.94 69 TRP A O 1
ATOM 478 N N . ARG A 1 70 ? -7.520 10.478 15.186 1.00 68.31 70 ARG A N 1
ATOM 479 C CA . ARG A 1 70 ? -6.575 9.371 15.014 1.00 68.31 70 ARG A CA 1
ATOM 480 C C . ARG A 1 70 ? -6.359 9.029 13.535 1.00 68.31 70 ARG A C 1
ATOM 482 O O . ARG A 1 70 ? -5.224 8.770 13.148 1.00 68.31 70 ARG A O 1
ATOM 489 N N . ILE A 1 71 ? -7.398 9.121 12.694 1.00 71.25 71 ILE A N 1
ATOM 490 C CA . ILE A 1 71 ? -7.259 9.005 11.229 1.00 71.25 71 ILE A CA 1
ATOM 491 C C . ILE A 1 71 ? -6.354 10.116 10.685 1.00 71.25 71 ILE A C 1
ATOM 493 O O . ILE A 1 71 ? -5.454 9.827 9.902 1.00 71.25 71 ILE A O 1
ATOM 497 N N . ALA A 1 72 ? -6.548 11.367 11.112 1.00 69.50 72 ALA A N 1
ATOM 498 C CA . ALA A 1 72 ? -5.723 12.491 10.667 1.00 69.50 72 ALA A CA 1
ATOM 499 C C . ALA A 1 72 ? -4.246 12.331 11.073 1.00 69.50 72 ALA A C 1
ATOM 501 O O . ALA A 1 72 ? -3.355 12.573 10.260 1.00 69.50 72 ALA A O 1
ATOM 502 N N . GLN A 1 73 ? -3.980 11.864 12.298 1.00 71.38 73 GLN A N 1
ATOM 503 C CA . GLN A 1 73 ? -2.623 11.566 12.772 1.00 71.38 73 GLN A CA 1
ATOM 504 C C . GLN A 1 73 ? -1.974 10.422 11.989 1.00 71.38 73 GLN A C 1
ATOM 506 O O . GLN A 1 73 ? -0.807 10.522 11.613 1.00 71.38 73 GLN A O 1
ATOM 511 N N . LEU A 1 74 ? -2.725 9.356 11.703 1.00 73.31 74 LEU A N 1
ATOM 512 C CA . LEU A 1 74 ? -2.226 8.230 10.917 1.00 73.31 74 LEU A CA 1
ATOM 513 C C . LEU A 1 74 ? -1.932 8.645 9.472 1.00 73.31 74 LEU A C 1
ATOM 515 O O . LEU A 1 74 ? -0.903 8.277 8.919 1.00 73.31 74 L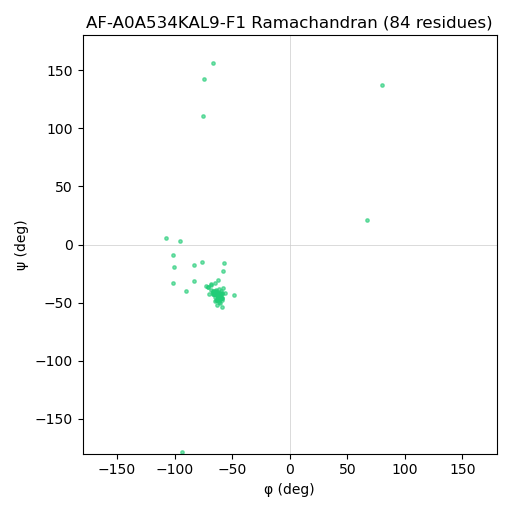EU A O 1
ATOM 519 N N . LEU A 1 75 ? -2.811 9.448 8.876 1.00 70.00 75 LEU A N 1
ATOM 520 C CA . LEU A 1 75 ? -2.650 9.999 7.534 1.00 70.00 75 LEU A CA 1
ATOM 521 C C . LEU A 1 75 ? -1.406 10.892 7.463 1.00 70.00 75 LEU A C 1
ATOM 523 O O . LEU A 1 75 ? -0.594 10.726 6.558 1.00 70.00 75 LEU A O 1
ATOM 527 N N . ALA A 1 76 ? -1.196 11.758 8.455 1.00 70.75 76 ALA A N 1
ATOM 528 C CA . ALA A 1 76 ? 0.021 12.557 8.567 1.00 70.75 76 ALA A CA 1
ATOM 529 C C . ALA A 1 76 ? 1.279 11.681 8.720 1.00 70.75 76 ALA A C 1
ATOM 531 O O . ALA A 1 76 ? 2.266 11.912 8.026 1.00 70.75 76 ALA A O 1
ATOM 532 N N . ALA A 1 77 ? 1.245 10.644 9.562 1.00 70.31 77 ALA A N 1
ATOM 533 C CA . ALA A 1 77 ? 2.375 9.734 9.757 1.00 70.31 77 ALA A CA 1
ATOM 534 C C . ALA A 1 77 ? 2.703 8.914 8.497 1.00 70.31 77 ALA A C 1
ATOM 536 O O . ALA A 1 77 ? 3.872 8.738 8.160 1.00 70.31 77 ALA A O 1
ATOM 537 N N . VAL A 1 78 ? 1.683 8.450 7.772 1.00 69.31 78 VAL A N 1
ATOM 538 C CA . VAL A 1 78 ? 1.841 7.737 6.496 1.00 69.31 78 VAL A CA 1
ATOM 539 C C . VAL A 1 78 ? 2.405 8.665 5.426 1.00 69.31 78 VAL A C 1
ATOM 541 O O . VAL A 1 78 ? 3.315 8.264 4.707 1.00 69.31 78 VAL A O 1
ATOM 544 N N . LEU A 1 79 ? 1.925 9.909 5.339 1.00 66.44 79 LEU A N 1
ATOM 545 C CA . LEU A 1 79 ? 2.505 10.908 4.441 1.00 66.44 79 LEU A CA 1
ATOM 546 C C . LEU A 1 79 ? 3.979 11.153 4.781 1.00 66.44 79 LEU A C 1
ATOM 548 O O . LEU A 1 79 ? 4.816 11.112 3.887 1.00 66.44 79 LEU A O 1
ATOM 552 N N . VAL A 1 80 ? 4.326 11.318 6.059 1.00 67.31 80 VAL A N 1
ATOM 553 C CA . VAL A 1 80 ? 5.729 11.446 6.486 1.00 67.31 80 VAL A CA 1
ATOM 554 C C . VAL A 1 80 ? 6.539 10.213 6.077 1.00 67.31 80 VAL A C 1
ATOM 556 O O . VAL A 1 80 ? 7.597 10.362 5.480 1.00 67.31 80 VAL A O 1
ATOM 559 N N . LEU A 1 81 ? 6.043 8.995 6.303 1.00 65.31 81 LEU A N 1
ATOM 560 C CA . LEU A 1 81 ? 6.743 7.769 5.901 1.00 65.31 81 LEU A CA 1
ATOM 561 C C . LEU A 1 81 ? 6.954 7.663 4.385 1.00 65.31 81 LEU A C 1
ATOM 563 O O . LEU A 1 81 ? 8.039 7.290 3.946 1.00 65.31 81 LEU A O 1
ATOM 567 N N . ILE A 1 82 ? 5.944 8.017 3.591 1.00 65.00 82 ILE A N 1
ATOM 568 C CA . ILE A 1 82 ? 5.997 7.945 2.126 1.00 65.00 82 ILE A CA 1
ATOM 569 C C . ILE A 1 82 ? 6.887 9.039 1.529 1.00 65.00 82 ILE A C 1
ATOM 571 O O . ILE A 1 82 ? 7.521 8.784 0.511 1.00 65.00 82 ILE A O 1
ATOM 575 N N . PHE A 1 83 ? 6.913 10.241 2.110 1.00 60.81 83 PHE A N 1
ATOM 576 C CA . PHE A 1 83 ? 7.607 11.400 1.533 1.00 60.81 83 PHE A CA 1
ATOM 577 C C . PHE A 1 83 ? 8.977 11.703 2.160 1.00 60.81 83 PHE A C 1
ATOM 579 O O . PHE A 1 83 ? 9.758 12.415 1.539 1.00 60.81 83 PHE A O 1
ATOM 586 N N . VAL A 1 84 ? 9.279 11.206 3.366 1.00 56.62 84 VAL A N 1
ATOM 587 C CA . VAL A 1 84 ? 10.564 11.457 4.057 1.00 56.62 84 VAL A CA 1
ATOM 588 C C . VAL A 1 84 ? 11.525 10.273 3.952 1.00 56.62 84 VAL A C 1
ATOM 590 O O . VAL A 1 84 ? 12.733 10.481 3.906 1.00 56.62 84 VAL A O 1
ATOM 593 N N . PHE A 1 85 ? 11.016 9.038 3.919 1.00 52.22 85 PHE A N 1
ATOM 594 C CA . PHE A 1 85 ? 11.851 7.827 3.925 1.00 52.22 85 PHE A CA 1
ATOM 595 C C . PHE A 1 85 ? 11.891 7.084 2.579 1.00 52.22 85 PHE A C 1
ATOM 597 O O . PHE A 1 85 ? 12.471 6.000 2.506 1.00 52.22 85 PHE A O 1
ATOM 604 N N . ARG A 1 86 ? 11.285 7.644 1.529 1.00 53.12 86 ARG A N 1
ATOM 605 C CA . ARG A 1 86 ? 11.347 7.140 0.151 1.00 53.12 86 ARG A CA 1
ATOM 606 C C . ARG A 1 86 ? 12.232 8.038 -0.698 1.00 53.12 86 ARG A C 1
ATOM 608 O O . ARG A 1 86 ? 12.928 7.476 -1.569 1.00 53.12 86 ARG A O 1
#

Secondary structure (DSSP, 8-state):
-HHHHHHHHHHHHHHHHHHHHHHH---TTHHHHHHHHHHHHHHHHHHHHHHHHHHHHHTTT--HHHHHHHHHHHHHHHHHHHHH--

Sequence (86 aa):
MTLLVFGLLSLLTGVVAISTLAVAGGGGGATSIIMAATVLIGIGGFFVTLALFLGAYAATGDSWTTTVWRIAQLLAAVLVLIFVFR

Radius of gyration: 15.89 Å; Cα contacts (8 Å, |Δi|>4): 63; chains: 1; bounding box: 31×19×43 Å

Foldseek 3Di:
DVLLVQLVVLLVQLVVLLVVCVVVDDDPCNVVSNVSSLVSNLSSQLSNQLVVLVVVVVVVPDDPVVSVVVNVVVSVVSCCCSPVVD